Protein AF-F2I406-F1 (afdb_monomer_lite)

Radius of gyration: 16.65 Å; chains: 1; bounding box: 39×25×50 Å

Structure (mmCIF, N/CA/C/O backbone):
data_AF-F2I406-F1
#
_entry.id   AF-F2I406-F1
#
loop_
_atom_sit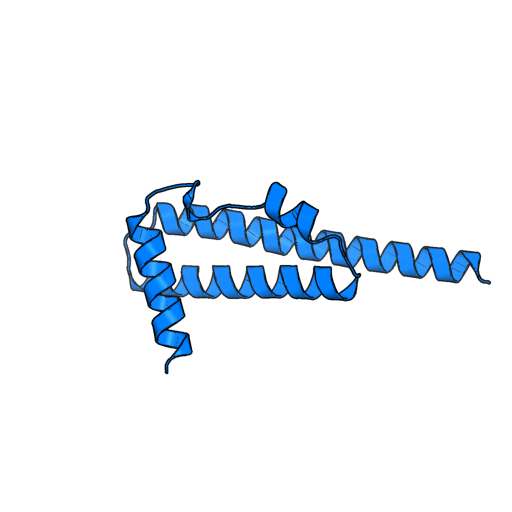e.group_PDB
_atom_site.id
_atom_site.type_symbol
_atom_site.label_atom_id
_atom_site.label_alt_id
_atom_site.label_comp_id
_atom_site.label_asym_id
_atom_site.label_entity_id
_atom_site.label_seq_id
_atom_site.pdbx_PDB_ins_code
_atom_site.Cartn_x
_atom_site.Cartn_y
_atom_site.Cartn_z
_atom_site.occupancy
_atom_site.B_iso_or_equiv
_atom_site.auth_seq_id
_atom_site.auth_comp_id
_atom_site.auth_asym_id
_atom_site.auth_atom_id
_atom_site.pdbx_PDB_model_num
ATOM 1 N N . MET A 1 1 ? -20.812 4.940 32.747 1.00 61.16 1 MET A N 1
ATOM 2 C CA . MET A 1 1 ? -19.538 4.244 32.454 1.00 61.16 1 MET A CA 1
ATOM 3 C C . MET A 1 1 ? -19.509 3.636 31.043 1.00 61.16 1 MET A C 1
ATOM 5 O O . MET A 1 1 ? -18.633 4.003 30.275 1.00 61.16 1 MET A O 1
ATOM 9 N N . LEU A 1 2 ? -20.502 2.827 30.639 1.00 60.19 2 LEU A N 1
ATOM 10 C CA . LEU A 1 2 ? -20.569 2.196 29.300 1.00 60.19 2 LEU A CA 1
ATOM 11 C C . LEU A 1 2 ? -20.488 3.172 28.103 1.00 60.19 2 LEU A C 1
ATOM 13 O O . LEU A 1 2 ? -19.760 2.915 27.149 1.00 60.19 2 LEU A O 1
ATOM 17 N N . LYS A 1 3 ? -21.169 4.329 28.168 1.00 63.28 3 LYS A N 1
ATOM 18 C CA . LYS A 1 3 ? -21.110 5.362 27.108 1.00 63.28 3 LYS A CA 1
ATOM 19 C C . LYS A 1 3 ? -19.706 5.961 26.924 1.00 63.28 3 LYS A C 1
ATOM 21 O O . LYS A 1 3 ? -19.303 6.241 25.802 1.00 63.28 3 LYS A O 1
ATOM 26 N N . PHE A 1 4 ? -18.960 6.132 28.016 1.00 60.41 4 PHE A N 1
ATOM 27 C CA . PHE A 1 4 ? -17.602 6.685 27.992 1.00 60.41 4 PHE A CA 1
ATOM 28 C C . PHE A 1 4 ? -16.617 5.704 27.346 1.00 60.41 4 PHE A C 1
ATOM 30 O O . PHE A 1 4 ? -15.859 6.087 26.462 1.00 60.41 4 PHE A O 1
ATOM 37 N N . ILE A 1 5 ? -16.715 4.420 27.705 1.00 60.94 5 ILE A N 1
ATOM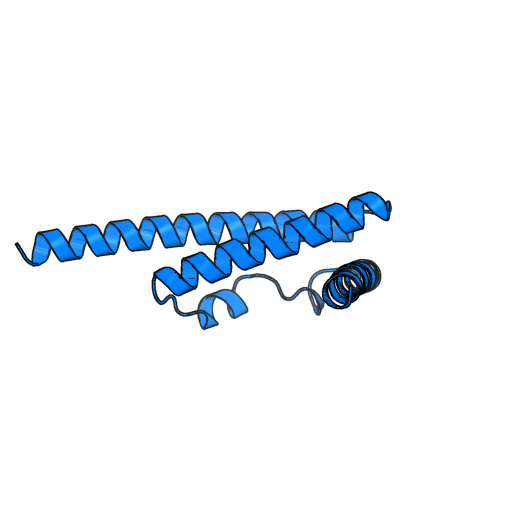 38 C CA . ILE A 1 5 ? -15.903 3.348 27.116 1.00 60.94 5 ILE A CA 1
ATOM 39 C C . ILE A 1 5 ? -16.199 3.219 25.613 1.00 60.94 5 ILE A C 1
ATOM 41 O O . ILE A 1 5 ? -15.273 3.237 24.810 1.00 60.94 5 ILE A O 1
ATOM 45 N N . SER A 1 6 ? -17.475 3.205 25.206 1.00 64.31 6 SER A N 1
ATOM 46 C CA . SER A 1 6 ? -17.856 3.148 23.784 1.00 64.31 6 SER A CA 1
ATOM 47 C C . SER A 1 6 ? -17.284 4.314 22.965 1.00 64.31 6 SER A C 1
ATOM 49 O O . SER A 1 6 ? -16.785 4.104 21.861 1.00 64.31 6 SER A O 1
ATOM 51 N N . ASN A 1 7 ? -17.292 5.533 23.511 1.00 70.56 7 ASN A N 1
ATOM 52 C CA . ASN A 1 7 ? -16.732 6.702 22.832 1.00 70.56 7 ASN A CA 1
ATOM 53 C C . ASN A 1 7 ? -15.201 6.638 22.706 1.00 70.56 7 ASN A C 1
ATOM 55 O O . ASN A 1 7 ? -14.666 7.031 21.670 1.00 70.56 7 ASN A O 1
ATOM 59 N N . ILE A 1 8 ? -14.500 6.103 23.712 1.00 70.88 8 ILE A N 1
ATOM 60 C CA . ILE A 1 8 ? -13.046 5.896 23.644 1.00 70.88 8 ILE A CA 1
ATOM 61 C C . ILE A 1 8 ? -12.704 4.881 22.553 1.00 70.88 8 ILE A C 1
ATOM 63 O O . ILE A 1 8 ? -11.878 5.189 21.695 1.00 70.88 8 ILE A O 1
ATOM 67 N N . PHE A 1 9 ? -13.377 3.726 22.525 1.00 71.75 9 PHE A N 1
ATOM 68 C CA . PHE A 1 9 ? -13.167 2.705 21.492 1.00 71.75 9 PHE A CA 1
ATOM 69 C C . PHE A 1 9 ? -13.441 3.249 20.085 1.00 71.75 9 PHE A C 1
ATOM 71 O O . PHE A 1 9 ? -12.607 3.093 19.199 1.00 71.75 9 PHE A O 1
ATOM 78 N N . LYS A 1 10 ? -14.542 3.987 19.891 1.00 76.44 10 LYS A N 1
ATOM 79 C CA . LYS A 1 10 ? -14.839 4.648 18.608 1.00 76.44 10 LYS A CA 1
ATOM 80 C C . LYS A 1 10 ? -13.747 5.636 18.192 1.00 76.44 10 LYS A C 1
ATOM 82 O O . LYS A 1 10 ? -13.350 5.652 17.032 1.00 76.44 10 LYS A O 1
ATOM 87 N N . SER A 1 11 ? -13.239 6.445 19.125 1.00 80.88 11 SER A N 1
ATOM 88 C CA . SER A 1 11 ? -12.169 7.405 18.823 1.00 80.88 11 SER A CA 1
ATOM 89 C C . SER A 1 11 ? -10.828 6.730 18.515 1.00 80.88 11 SER A C 1
ATOM 91 O O . SER A 1 11 ? -10.100 7.207 17.649 1.00 80.88 11 SER A O 1
ATOM 93 N N . LYS A 1 12 ? -10.514 5.609 19.183 1.00 85.19 12 LYS A N 1
ATOM 94 C CA . LYS A 1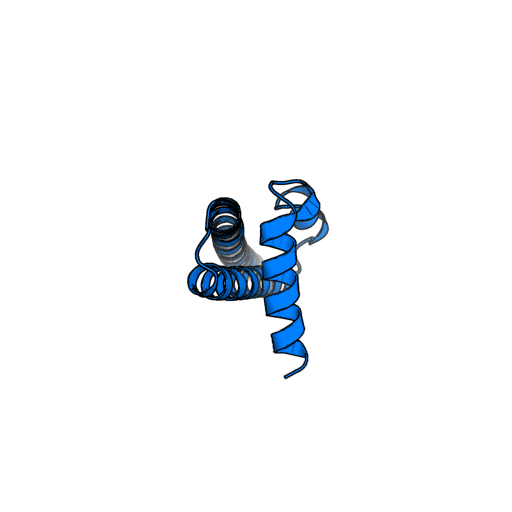 12 ? -9.327 4.796 18.899 1.00 85.19 12 LYS A CA 1
ATOM 95 C C . LYS A 1 12 ? -9.425 4.188 17.499 1.00 85.19 12 LYS A C 1
ATOM 97 O O . LYS A 1 12 ? -8.499 4.361 16.715 1.00 85.19 12 LYS A O 1
ATOM 102 N N . ASN A 1 13 ? -10.554 3.557 17.174 1.00 89.62 13 ASN A N 1
ATOM 103 C CA . ASN A 1 13 ? -10.751 2.929 15.868 1.00 89.62 13 ASN A CA 1
ATOM 104 C C . ASN A 1 13 ? -10.663 3.956 14.736 1.00 89.62 13 ASN A C 1
ATOM 106 O O . ASN A 1 13 ? -9.991 3.698 13.747 1.00 89.62 13 ASN A O 1
ATOM 110 N N . LYS A 1 14 ? -11.237 5.152 14.922 1.00 90.75 14 LYS A N 1
ATOM 111 C CA . LYS A 1 14 ? -11.133 6.242 13.943 1.00 90.75 14 LYS A CA 1
ATOM 112 C C . LYS A 1 14 ? -9.685 6.682 13.692 1.00 90.75 14 LYS A C 1
ATOM 114 O O . LYS A 1 14 ? -9.308 6.905 12.551 1.00 90.75 14 LYS A O 1
ATOM 119 N N . LYS A 1 15 ? -8.860 6.792 14.740 1.00 94.12 15 LYS A N 1
ATOM 120 C CA . LYS A 1 15 ? -7.433 7.132 14.578 1.00 94.12 15 LYS A CA 1
ATOM 121 C C . LYS A 1 15 ? -6.673 6.051 13.810 1.00 94.12 15 LYS A C 1
ATOM 123 O O . LYS A 1 15 ? -5.857 6.380 12.958 1.00 94.12 15 LYS A O 1
ATOM 128 N N . ILE A 1 16 ? -6.952 4.781 14.107 1.00 93.25 16 ILE A N 1
ATOM 129 C CA . ILE A 1 16 ? -6.343 3.647 13.400 1.00 93.25 16 ILE A CA 1
ATOM 130 C C . ILE A 1 16 ? -6.780 3.627 11.930 1.00 93.25 16 ILE A C 1
ATOM 132 O O . ILE A 1 16 ? -5.949 3.431 11.050 1.00 93.25 16 ILE A O 1
ATOM 136 N N . GLU A 1 17 ? -8.059 3.886 11.656 1.00 91.50 17 GLU A N 1
ATOM 137 C CA . GLU A 1 17 ? -8.599 4.008 10.300 1.00 91.50 17 GLU A CA 1
ATOM 138 C C . GLU A 1 17 ? -7.898 5.130 9.515 1.00 91.50 17 GLU A C 1
ATOM 140 O O . GLU A 1 17 ? -7.411 4.904 8.409 1.00 91.50 17 GLU A O 1
ATOM 145 N N . GLU A 1 18 ? -7.781 6.328 10.099 1.00 93.12 18 GLU A N 1
ATOM 146 C CA . GLU A 1 18 ? -7.068 7.460 9.493 1.00 93.12 18 GLU A CA 1
ATOM 147 C C . GLU A 1 18 ? -5.600 7.115 9.195 1.00 93.12 18 GLU A C 1
ATOM 149 O O . GLU A 1 18 ? -5.105 7.391 8.099 1.00 93.12 18 GLU A O 1
ATOM 154 N N . GLU A 1 19 ? -4.906 6.467 10.133 1.00 95.50 19 GLU A N 1
ATOM 155 C CA . GLU A 1 19 ? -3.525 6.024 9.941 1.00 95.50 19 GLU A CA 1
ATOM 156 C C . GLU A 1 19 ? -3.403 4.986 8.812 1.00 95.50 19 GLU A C 1
ATOM 158 O O . GLU A 1 19 ? -2.526 5.099 7.949 1.00 95.50 19 GLU A O 1
ATOM 163 N N . ALA A 1 20 ? -4.317 4.017 8.757 1.00 92.94 20 ALA A N 1
ATOM 164 C CA . ALA A 1 20 ? -4.362 3.014 7.701 1.00 92.94 20 ALA A CA 1
ATOM 165 C C . ALA A 1 20 ? -4.566 3.656 6.316 1.00 92.94 20 ALA A C 1
ATOM 167 O O . ALA A 1 20 ? -3.865 3.317 5.355 1.00 92.94 20 ALA A O 1
ATOM 168 N N . PHE A 1 21 ? -5.444 4.659 6.211 1.00 90.31 21 PHE A N 1
ATOM 169 C CA . PHE A 1 21 ? -5.631 5.421 4.974 1.00 90.31 21 PHE A CA 1
ATOM 170 C C . PHE A 1 21 ? -4.394 6.227 4.568 1.00 90.31 21 PHE A C 1
ATOM 172 O O . PHE A 1 21 ? -4.087 6.301 3.376 1.00 90.31 21 PHE A O 1
ATOM 179 N N . LEU A 1 22 ? -3.637 6.787 5.516 1.00 93.12 22 LEU A N 1
ATOM 180 C CA . LEU A 1 22 ? -2.366 7.451 5.203 1.00 93.12 22 LEU A CA 1
ATOM 181 C C . LEU A 1 22 ? -1.357 6.476 4.579 1.00 93.12 22 LEU A C 1
ATOM 183 O O . LEU A 1 22 ? -0.642 6.840 3.641 1.00 93.12 22 LEU A O 1
ATOM 187 N N . TYR A 1 23 ? -1.309 5.227 5.048 1.00 93.12 23 TYR A N 1
ATOM 188 C CA . TYR A 1 23 ? -0.488 4.193 4.418 1.00 93.12 23 TYR A CA 1
ATOM 189 C C . TYR A 1 23 ? -0.971 3.849 2.999 1.00 93.12 23 TYR A C 1
ATOM 191 O O . TYR A 1 23 ? -0.142 3.767 2.090 1.00 93.12 23 TYR A O 1
ATOM 199 N N . LEU A 1 24 ? -2.283 3.755 2.756 1.00 87.56 24 LEU A N 1
ATOM 200 C CA . LEU A 1 24 ? -2.825 3.559 1.401 1.00 87.56 24 LEU A CA 1
ATOM 201 C C . LEU A 1 24 ? -2.526 4.736 0.455 1.00 87.56 24 LEU A C 1
ATOM 203 O O . LEU A 1 24 ? -2.203 4.531 -0.719 1.00 87.56 24 LEU A O 1
ATOM 207 N N . GLN A 1 25 ? -2.552 5.975 0.950 1.00 88.50 25 GLN A N 1
ATOM 208 C CA . GLN A 1 25 ? -2.132 7.146 0.171 1.00 88.50 25 GLN A CA 1
ATOM 209 C C . GLN A 1 25 ? -0.652 7.062 -0.224 1.00 88.50 25 GLN A C 1
ATOM 211 O O . GLN A 1 25 ? -0.297 7.353 -1.372 1.00 88.50 25 GLN A O 1
ATOM 216 N N . LYS A 1 26 ? 0.216 6.604 0.690 1.00 90.69 26 LYS A N 1
ATOM 217 C CA . LYS A 1 26 ? 1.632 6.345 0.382 1.00 90.69 26 LYS A CA 1
ATOM 218 C C . LYS A 1 26 ? 1.780 5.260 -0.683 1.00 90.69 26 LYS A C 1
ATOM 220 O O . LYS A 1 26 ? 2.548 5.465 -1.619 1.00 90.69 26 LYS A O 1
ATOM 225 N N . VAL A 1 27 ? 1.024 4.161 -0.598 1.00 86.75 27 VAL A N 1
ATOM 226 C CA . VAL A 1 27 ? 1.001 3.099 -1.626 1.00 86.75 27 VAL A CA 1
ATOM 227 C C . VAL A 1 27 ? 0.655 3.676 -3.000 1.00 86.75 27 VAL A C 1
ATOM 229 O O . VAL A 1 27 ? 1.388 3.449 -3.963 1.00 86.75 27 VAL A O 1
ATOM 232 N N . SER A 1 28 ? -0.398 4.494 -3.086 1.00 82.94 28 SER A N 1
ATOM 233 C CA . SER A 1 28 ? -0.800 5.161 -4.332 1.00 82.94 28 SER A CA 1
ATOM 234 C C . SER A 1 28 ? 0.311 6.062 -4.893 1.00 82.94 28 SER A C 1
ATOM 236 O O . SER A 1 28 ? 0.626 6.008 -6.084 1.00 82.94 28 SER A O 1
ATOM 238 N N . SER A 1 29 ? 0.963 6.853 -4.035 1.00 87.50 29 SER A N 1
ATOM 239 C CA . SER A 1 29 ? 2.090 7.711 -4.428 1.00 87.50 29 SER A CA 1
ATOM 240 C C . SER A 1 29 ? 3.287 6.906 -4.946 1.00 87.50 29 SER A C 1
ATOM 242 O O . SER A 1 29 ? 3.814 7.200 -6.020 1.00 87.50 29 SER A O 1
ATOM 244 N N . ILE A 1 30 ? 3.685 5.849 -4.231 1.00 86.56 30 ILE A N 1
ATOM 245 C CA . ILE A 1 30 ? 4.791 4.967 -4.629 1.00 86.56 30 ILE A CA 1
ATOM 246 C C . ILE A 1 30 ? 4.475 4.289 -5.961 1.00 86.56 30 ILE A C 1
ATOM 248 O O . ILE A 1 30 ? 5.335 4.221 -6.837 1.00 86.56 30 ILE A O 1
ATOM 252 N N . SER A 1 31 ? 3.233 3.850 -6.166 1.00 80.94 31 SER A N 1
ATOM 253 C CA . SER A 1 31 ? 2.850 3.228 -7.427 1.00 80.94 31 SER A CA 1
ATOM 254 C C . SER A 1 31 ? 2.982 4.175 -8.622 1.00 80.94 31 SER A C 1
ATOM 256 O O . SER A 1 31 ? 3.387 3.743 -9.702 1.00 80.94 31 SER A O 1
ATOM 258 N N . LYS A 1 32 ? 2.662 5.462 -8.454 1.00 83.75 32 LYS A N 1
ATOM 259 C CA . LYS A 1 32 ? 2.877 6.466 -9.507 1.00 83.75 32 LYS A CA 1
ATOM 260 C C . LYS A 1 32 ? 4.367 6.651 -9.805 1.00 83.75 32 LYS A C 1
ATOM 262 O O . LYS A 1 32 ? 4.738 6.803 -10.965 1.00 83.75 32 LYS A O 1
ATOM 267 N N . GLN A 1 33 ? 5.223 6.587 -8.782 1.00 87.31 33 GLN A N 1
ATOM 268 C CA . GLN A 1 33 ? 6.678 6.649 -8.958 1.00 87.31 33 GLN A CA 1
ATOM 269 C C . GLN A 1 33 ? 7.209 5.425 -9.717 1.00 87.31 33 GLN A C 1
ATOM 271 O O . GLN A 1 33 ? 7.985 5.585 -10.653 1.00 87.31 33 GLN A O 1
ATOM 276 N N . ILE A 1 34 ? 6.735 4.217 -9.392 1.00 83.94 34 ILE A N 1
ATOM 277 C CA . ILE A 1 34 ? 7.088 2.971 -10.100 1.00 83.94 34 ILE A CA 1
ATOM 278 C C . ILE A 1 34 ? 6.753 3.056 -11.593 1.00 83.94 34 ILE A C 1
ATOM 280 O O . ILE A 1 34 ? 7.548 2.630 -12.432 1.00 83.94 34 ILE A O 1
ATOM 284 N N . ALA A 1 35 ? 5.597 3.629 -11.940 1.00 79.94 35 ALA A N 1
ATOM 285 C CA . ALA A 1 35 ? 5.171 3.763 -13.332 1.00 79.94 35 ALA A CA 1
ATOM 286 C C . ALA A 1 35 ? 6.132 4.629 -14.172 1.00 79.94 35 ALA A C 1
ATOM 288 O O . ALA A 1 35 ? 6.286 4.386 -15.369 1.00 79.94 35 ALA A O 1
ATOM 289 N N . ALA A 1 36 ? 6.795 5.611 -13.553 1.00 82.62 36 ALA A N 1
ATOM 290 C CA . ALA A 1 36 ? 7.718 6.530 -14.220 1.00 82.62 36 ALA A CA 1
ATOM 291 C C . ALA A 1 36 ? 9.208 6.152 -14.069 1.00 82.62 36 ALA A C 1
ATOM 293 O O . ALA A 1 36 ? 10.049 6.677 -14.801 1.00 82.62 36 ALA A O 1
ATOM 294 N N . GLU A 1 37 ? 9.554 5.265 -13.132 1.00 84.69 37 GLU A N 1
ATOM 295 C CA . GLU A 1 37 ? 10.942 4.934 -12.800 1.00 84.69 37 GLU A CA 1
ATOM 296 C C . GLU A 1 37 ? 11.580 3.987 -13.833 1.00 84.69 37 GLU A C 1
ATOM 298 O O . GLU A 1 37 ? 10.987 3.006 -14.279 1.00 84.69 37 GLU A O 1
ATOM 303 N N . LYS A 1 38 ? 12.828 4.273 -14.214 1.00 84.88 38 LYS A N 1
ATOM 304 C CA . LYS A 1 38 ? 13.599 3.492 -15.199 1.00 84.88 38 LYS A CA 1
ATOM 305 C C . LYS A 1 38 ? 14.788 2.768 -14.569 1.00 84.88 38 LYS A C 1
ATOM 307 O O . LYS A 1 38 ? 15.294 1.806 -15.141 1.00 84.88 38 LYS A O 1
ATOM 312 N N . ASN A 1 39 ? 15.247 3.220 -13.404 1.00 89.50 39 ASN A N 1
ATOM 313 C CA . ASN A 1 39 ? 16.357 2.624 -12.680 1.00 89.50 39 ASN A CA 1
ATOM 314 C C . ASN A 1 39 ? 15.891 1.385 -11.898 1.00 89.50 39 ASN A C 1
ATOM 316 O O . ASN A 1 39 ? 15.047 1.477 -11.009 1.00 89.50 39 ASN A O 1
ATOM 320 N N . VAL A 1 40 ? 16.484 0.229 -12.201 1.00 83.19 40 VAL A N 1
ATOM 321 C CA . VAL A 1 40 ? 16.103 -1.067 -11.613 1.00 83.19 40 VAL A CA 1
ATOM 322 C C . VAL A 1 40 ? 16.318 -1.109 -10.097 1.00 83.19 40 VAL A C 1
ATOM 324 O O . VAL A 1 40 ? 15.448 -1.582 -9.374 1.00 83.19 40 VAL A O 1
ATOM 327 N N . THR A 1 41 ? 17.423 -0.562 -9.589 1.00 87.00 41 THR A N 1
ATOM 328 C CA . THR A 1 41 ? 17.688 -0.511 -8.142 1.00 87.00 41 THR A CA 1
ATOM 329 C C . THR A 1 41 ? 16.644 0.336 -7.413 1.00 87.00 41 THR A C 1
ATOM 331 O O . THR A 1 41 ? 16.149 -0.053 -6.355 1.00 87.00 41 THR A O 1
ATOM 334 N N . LYS A 1 42 ? 16.255 1.479 -7.994 1.00 89.69 42 LYS A N 1
ATOM 335 C CA . LYS A 1 42 ? 15.173 2.310 -7.448 1.00 89.69 42 LYS A CA 1
ATOM 336 C C . LYS A 1 42 ? 13.819 1.609 -7.531 1.00 89.69 42 LYS A C 1
ATOM 338 O O . LYS A 1 42 ? 13.070 1.671 -6.561 1.00 89.69 42 LYS A O 1
ATOM 343 N N . LEU A 1 43 ? 13.531 0.894 -8.623 1.00 85.94 43 LEU A N 1
ATOM 344 C CA . LEU A 1 43 ? 12.320 0.075 -8.750 1.00 85.94 43 LEU A CA 1
ATOM 345 C C . LEU A 1 43 ? 12.222 -0.970 -7.635 1.00 85.94 43 LEU A C 1
ATOM 347 O O . LEU A 1 43 ? 11.153 -1.105 -7.048 1.00 85.94 43 LEU A O 1
ATOM 351 N N . SER A 1 44 ? 13.320 -1.648 -7.285 1.00 83.56 44 SER A N 1
ATOM 352 C CA . SER A 1 44 ? 13.335 -2.596 -6.163 1.00 83.56 44 SER A CA 1
ATOM 353 C C . SER A 1 44 ? 12.999 -1.917 -4.833 1.00 83.56 44 SER A C 1
ATOM 355 O O . SER A 1 44 ? 12.129 -2.383 -4.102 1.00 83.56 44 SER A O 1
ATOM 357 N N . ASN A 1 45 ? 13.618 -0.773 -4.532 1.00 90.19 45 ASN A N 1
ATOM 358 C CA . ASN A 1 45 ? 13.335 -0.036 -3.294 1.00 90.19 45 ASN A CA 1
ATOM 359 C C . ASN A 1 45 ? 11.880 0.454 -3.223 1.00 90.19 45 ASN A C 1
ATOM 361 O O . ASN A 1 45 ? 11.245 0.388 -2.164 1.00 90.19 45 ASN A O 1
ATOM 365 N N . LEU A 1 46 ? 11.339 0.925 -4.349 1.00 89.00 46 LEU A N 1
ATOM 366 C CA . LEU A 1 46 ? 9.940 1.331 -4.456 1.00 89.00 46 LEU A CA 1
ATOM 367 C C . LEU A 1 46 ? 8.999 0.130 -4.296 1.00 89.00 46 LEU A C 1
ATOM 369 O O . LEU A 1 46 ? 8.008 0.249 -3.584 1.00 89.00 46 LEU A O 1
ATOM 373 N N . ALA A 1 47 ? 9.325 -1.030 -4.872 1.00 83.88 47 ALA A N 1
ATOM 374 C CA . ALA A 1 47 ? 8.560 -2.269 -4.716 1.00 83.88 47 ALA A CA 1
ATOM 375 C C . ALA A 1 47 ? 8.443 -2.689 -3.245 1.00 83.88 47 ALA A C 1
ATOM 377 O O . ALA A 1 47 ? 7.341 -2.919 -2.745 1.00 83.88 47 ALA A O 1
ATOM 378 N N . PHE A 1 48 ? 9.569 -2.732 -2.526 1.00 87.44 48 PHE A N 1
ATOM 379 C CA . PHE A 1 48 ? 9.575 -3.073 -1.102 1.00 87.44 48 PHE A CA 1
ATOM 380 C C . PHE A 1 48 ? 8.812 -2.049 -0.263 1.00 87.44 48 PHE A C 1
ATOM 382 O O . PHE A 1 48 ? 8.048 -2.420 0.628 1.00 87.44 48 PHE A O 1
ATOM 389 N N . SER A 1 49 ? 8.969 -0.760 -0.571 1.00 90.31 49 SER A N 1
ATOM 390 C CA . SER A 1 49 ? 8.226 0.302 0.111 1.00 90.31 49 SER A CA 1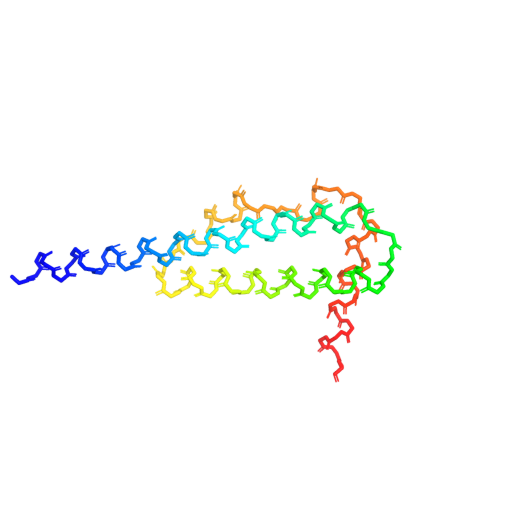
ATOM 391 C C . SER A 1 49 ? 6.723 0.178 -0.136 1.00 90.31 49 SER A C 1
ATOM 393 O O . SER A 1 49 ? 5.941 0.328 0.801 1.00 90.31 49 SER A O 1
ATOM 395 N N . LEU A 1 50 ? 6.311 -0.130 -1.368 1.00 86.75 50 LEU A N 1
ATOM 396 C CA . LEU A 1 50 ? 4.914 -0.356 -1.726 1.00 86.75 50 LEU A CA 1
ATOM 397 C C . LEU A 1 50 ? 4.328 -1.518 -0.914 1.00 86.75 50 LEU A C 1
ATOM 399 O O . LEU A 1 50 ? 3.331 -1.316 -0.224 1.00 86.75 50 LEU A O 1
ATOM 403 N N . LYS A 1 51 ? 4.990 -2.687 -0.922 1.00 84.38 51 LYS A N 1
ATOM 404 C CA . LYS A 1 51 ? 4.564 -3.874 -0.159 1.00 84.38 51 LYS A CA 1
ATOM 405 C C . LYS A 1 51 ? 4.455 -3.572 1.338 1.00 84.38 51 LYS A C 1
ATOM 407 O O . LYS A 1 51 ? 3.402 -3.794 1.924 1.00 84.38 51 LYS A O 1
ATOM 412 N N . LYS A 1 52 ? 5.490 -2.972 1.935 1.00 90.44 52 LYS A N 1
ATOM 413 C CA . LYS A 1 52 ? 5.509 -2.632 3.366 1.00 90.44 52 LYS A CA 1
ATOM 414 C C . LYS A 1 52 ? 4.360 -1.703 3.764 1.00 90.44 52 LYS A C 1
ATOM 416 O O . LYS A 1 52 ? 3.699 -1.946 4.766 1.00 90.44 52 LYS A O 1
ATOM 421 N N . ASN A 1 53 ? 4.134 -0.617 3.018 1.00 89.06 53 ASN A N 1
ATOM 422 C CA . ASN A 1 53 ? 3.060 0.325 3.356 1.00 89.06 53 ASN A CA 1
ATOM 423 C C . ASN A 1 53 ? 1.679 -0.319 3.165 1.00 89.06 53 ASN A C 1
ATOM 425 O O . ASN A 1 53 ? 0.788 -0.072 3.972 1.00 89.06 53 ASN A O 1
ATOM 429 N N . TYR A 1 54 ? 1.512 -1.170 2.150 1.00 86.69 54 TYR A N 1
ATOM 430 C CA . TYR A 1 54 ? 0.277 -1.924 1.960 1.00 86.69 54 TYR A CA 1
ATOM 431 C C . TYR A 1 54 ? 0.014 -2.870 3.139 1.00 86.69 54 TYR A C 1
ATOM 433 O O . TYR A 1 54 ? -1.045 -2.796 3.749 1.00 86.69 54 TYR A O 1
ATOM 441 N N . GLU A 1 55 ? 0.992 -3.684 3.539 1.00 88.25 55 GLU A N 1
ATOM 442 C CA . GLU A 1 55 ? 0.859 -4.595 4.685 1.00 88.25 55 GLU A CA 1
ATOM 443 C C . GLU A 1 55 ? 0.532 -3.856 5.990 1.00 88.25 55 GLU A C 1
ATOM 445 O O . GLU A 1 55 ? -0.335 -4.300 6.742 1.00 88.25 55 GLU A O 1
ATOM 450 N N . LEU A 1 56 ? 1.165 -2.703 6.240 1.00 93.69 56 LEU A N 1
ATOM 451 C CA . LEU A 1 56 ? 0.855 -1.862 7.401 1.00 93.69 56 LEU A CA 1
ATOM 452 C C . LEU A 1 56 ? -0.596 -1.373 7.381 1.00 93.69 56 LEU A C 1
ATOM 454 O O . LEU A 1 56 ? -1.284 -1.493 8.393 1.00 93.69 56 LEU A O 1
ATOM 458 N N . ALA A 1 57 ? -1.081 -0.881 6.236 1.00 90.81 57 ALA A N 1
ATOM 459 C CA . ALA A 1 57 ? -2.474 -0.465 6.095 1.00 90.81 57 ALA A CA 1
ATOM 460 C C . ALA A 1 57 ? -3.435 -1.625 6.392 1.00 90.81 57 ALA A C 1
ATOM 462 O O . ALA A 1 57 ? -4.334 -1.494 7.219 1.00 90.81 57 ALA A O 1
ATOM 463 N N . ILE A 1 58 ? -3.215 -2.780 5.756 1.00 88.50 58 ILE A N 1
ATOM 464 C CA . ILE A 1 58 ? -4.072 -3.962 5.904 1.00 88.50 58 ILE A CA 1
ATOM 465 C C . ILE A 1 58 ? -4.089 -4.464 7.352 1.00 88.50 58 ILE A C 1
ATOM 467 O O . ILE A 1 58 ? -5.147 -4.836 7.855 1.00 88.50 58 ILE A O 1
ATOM 471 N N . ASN A 1 59 ? -2.949 -4.460 8.044 1.00 93.56 59 ASN A N 1
ATOM 472 C CA . ASN A 1 59 ? -2.881 -4.889 9.441 1.00 93.56 59 ASN A CA 1
ATOM 473 C C . ASN A 1 59 ? -3.648 -3.946 10.378 1.00 93.56 59 ASN A C 1
ATOM 475 O O . ASN A 1 59 ? -4.349 -4.425 11.266 1.00 93.56 59 ASN A O 1
ATOM 479 N N . LEU A 1 60 ? -3.575 -2.632 10.152 1.00 94.44 60 LEU A N 1
ATOM 480 C CA . LEU A 1 60 ? -4.338 -1.648 10.926 1.00 94.44 60 LEU A CA 1
ATOM 481 C C . LEU A 1 60 ? -5.846 -1.782 10.692 1.00 94.44 60 LEU A C 1
ATOM 483 O O . LEU A 1 60 ? -6.619 -1.777 11.646 1.00 94.44 60 LEU A O 1
ATOM 487 N N . PHE A 1 61 ? -6.271 -1.981 9.442 1.00 92.25 61 PHE A N 1
ATOM 488 C CA . PHE A 1 61 ? -7.678 -2.241 9.131 1.00 92.25 61 PHE A CA 1
ATOM 489 C C . PHE A 1 61 ? -8.192 -3.531 9.785 1.00 92.25 61 PHE A C 1
ATOM 491 O O . PHE A 1 61 ? -9.303 -3.546 10.311 1.00 92.25 61 PHE A O 1
ATOM 498 N N . LYS A 1 62 ? -7.369 -4.587 9.835 1.00 91.00 62 LYS A N 1
ATOM 499 C CA . LYS A 1 62 ? -7.694 -5.822 10.564 1.00 91.00 62 LYS A CA 1
ATOM 500 C C . LYS A 1 62 ? -7.796 -5.612 12.077 1.00 91.00 62 LYS A C 1
ATOM 502 O O . LYS A 1 62 ? -8.656 -6.230 12.693 1.00 91.00 62 LYS A O 1
ATOM 507 N N . GLU A 1 63 ? -6.964 -4.754 12.681 1.00 93.06 63 GLU A N 1
ATOM 508 C CA . GLU A 1 63 ? -7.029 -4.463 14.129 1.00 93.06 63 GLU A CA 1
ATOM 509 C C . GLU A 1 63 ? -8.403 -3.913 14.540 1.00 93.06 63 GLU A C 1
ATOM 511 O O . GLU A 1 63 ? -8.883 -4.197 15.638 1.00 93.06 63 GLU A O 1
ATOM 516 N N . ILE A 1 64 ? -9.045 -3.146 13.658 1.00 92.06 64 ILE A N 1
ATOM 517 C CA . ILE A 1 64 ? -10.340 -2.509 13.927 1.00 92.06 64 ILE A CA 1
ATOM 518 C C . ILE A 1 64 ? -11.533 -3.235 13.296 1.00 92.06 64 ILE A C 1
ATOM 520 O O . ILE A 1 64 ? -12.628 -2.675 13.314 1.00 92.06 64 ILE A O 1
ATOM 524 N N . ASP A 1 65 ? -11.328 -4.442 12.756 1.00 89.56 65 ASP A N 1
ATOM 525 C CA . ASP A 1 65 ? -12.350 -5.224 12.041 1.00 89.56 65 ASP A CA 1
ATOM 526 C C . ASP A 1 65 ? -13.036 -4.413 10.920 1.00 89.56 65 ASP A C 1
ATOM 528 O O . ASP A 1 65 ? -14.259 -4.372 10.784 1.00 89.56 65 ASP A O 1
ATOM 532 N N . TYR A 1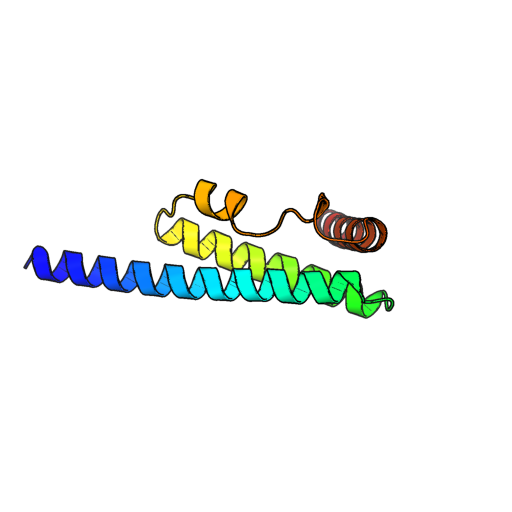 66 ? -12.231 -3.674 10.148 1.00 87.69 66 TYR A N 1
ATOM 533 C CA . TYR A 1 66 ? -12.729 -2.842 9.057 1.00 87.69 66 TYR A CA 1
ATOM 534 C C . TYR A 1 66 ? -13.248 -3.692 7.891 1.00 87.69 66 TYR A C 1
ATOM 536 O O . TYR A 1 66 ? -12.666 -4.718 7.535 1.00 87.69 66 TYR A O 1
ATOM 544 N N . ASP A 1 67 ? -14.296 -3.211 7.222 1.00 85.94 67 ASP A N 1
ATOM 545 C CA . ASP A 1 67 ? -14.836 -3.837 6.016 1.00 85.94 67 ASP A CA 1
ATOM 546 C C . ASP A 1 67 ? -13.869 -3.675 4.830 1.00 85.94 67 ASP A C 1
ATOM 548 O O . ASP A 1 67 ? -13.882 -2.689 4.088 1.00 85.94 67 ASP A O 1
ATOM 552 N N . MET A 1 68 ? -13.023 -4.687 4.638 1.00 82.56 68 MET A N 1
ATOM 553 C CA . MET A 1 68 ? -11.998 -4.723 3.591 1.00 82.56 68 MET A CA 1
ATOM 554 C C . MET A 1 68 ? -12.574 -4.609 2.171 1.00 82.56 68 MET A C 1
ATOM 556 O O . MET A 1 68 ? -11.873 -4.143 1.270 1.00 82.56 68 MET A O 1
ATOM 560 N N . SER A 1 69 ? -13.854 -4.948 1.962 1.00 80.06 69 SER A N 1
ATOM 561 C CA . SER A 1 69 ? -14.508 -4.798 0.655 1.00 80.06 69 SER A CA 1
ATOM 562 C C . SER A 1 69 ? -14.616 -3.330 0.213 1.00 80.06 69 SER A C 1
ATOM 564 O O . SER A 1 69 ? -14.745 -3.036 -0.980 1.00 80.06 69 SER A O 1
ATOM 566 N N . GLN A 1 70 ? -14.523 -2.387 1.159 1.00 74.56 70 GLN A N 1
ATOM 567 C CA . GLN A 1 70 ? -14.504 -0.949 0.881 1.00 74.56 70 GLN A CA 1
ATOM 568 C C . GLN A 1 70 ? -13.130 -0.474 0.396 1.00 74.56 70 GLN A C 1
ATOM 570 O O . GLN A 1 70 ? -13.052 0.478 -0.379 1.00 74.56 70 GLN A O 1
ATOM 575 N N . ILE A 1 71 ? -12.052 -1.165 0.779 1.00 72.12 71 ILE A N 1
ATOM 576 C CA . ILE A 1 71 ? -10.686 -0.846 0.346 1.00 72.12 71 ILE A CA 1
ATOM 577 C C . ILE A 1 71 ? -10.468 -1.297 -1.096 1.00 72.12 71 ILE A C 1
ATOM 579 O O . ILE A 1 71 ? -9.978 -0.513 -1.905 1.00 72.12 71 ILE A O 1
ATOM 583 N N . GLU A 1 72 ? -10.878 -2.522 -1.438 1.00 60.88 72 GLU A N 1
ATOM 584 C CA . GLU A 1 72 ? -10.729 -3.082 -2.792 1.00 60.88 72 GLU A CA 1
ATOM 585 C C . GLU A 1 72 ? -11.436 -2.236 -3.861 1.00 60.88 72 GLU A C 1
ATOM 587 O O . GLU A 1 72 ? -10.962 -2.121 -4.991 1.00 60.88 72 GLU A O 1
ATOM 592 N N . LYS A 1 73 ? -12.549 -1.587 -3.498 1.00 57.19 73 LYS A N 1
AT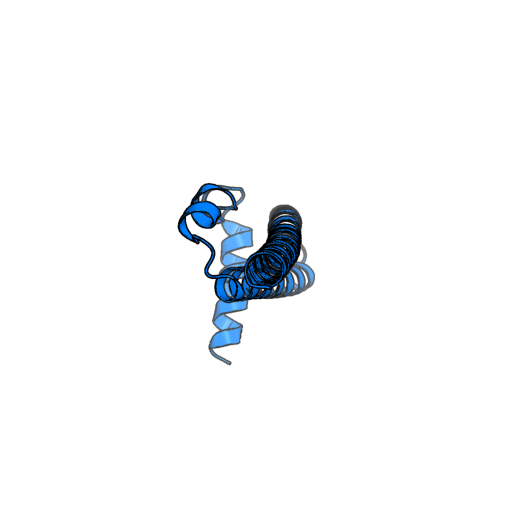OM 593 C CA . LYS A 1 73 ? -13.267 -0.658 -4.381 1.00 57.19 73 LYS A CA 1
ATOM 594 C C . LYS A 1 73 ? -12.586 0.706 -4.507 1.00 57.19 73 LYS A C 1
ATOM 596 O O . LYS A 1 73 ? -12.753 1.365 -5.531 1.00 57.19 73 LYS A O 1
ATOM 601 N N . ALA A 1 74 ? -11.866 1.148 -3.477 1.00 53.66 74 ALA A N 1
ATOM 602 C CA . ALA A 1 74 ? -11.371 2.519 -3.366 1.00 53.66 74 ALA A CA 1
ATOM 603 C C . ALA A 1 74 ? -9.891 2.682 -3.740 1.00 53.66 74 ALA A C 1
ATOM 605 O O . ALA A 1 74 ? -9.505 3.733 -4.254 1.00 53.66 74 ALA A O 1
ATOM 606 N N . TYR A 1 75 ? -9.050 1.678 -3.486 1.00 54.91 75 TYR A N 1
ATOM 607 C CA . TYR A 1 75 ? -7.599 1.825 -3.554 1.00 54.91 75 TYR A CA 1
ATOM 608 C C . TYR A 1 75 ? -6.944 0.752 -4.421 1.00 54.91 75 TYR A C 1
ATOM 610 O O . TYR A 1 75 ? -6.518 -0.296 -3.957 1.00 54.91 75 TYR A O 1
ATOM 618 N N . PHE A 1 76 ? -6.764 1.156 -5.678 1.00 51.31 76 PHE A N 1
ATOM 619 C CA . PHE A 1 76 ? -5.683 0.748 -6.568 1.00 51.31 76 PHE A CA 1
ATOM 620 C C . PHE A 1 76 ? -5.718 -0.709 -7.057 1.00 51.31 76 PHE A C 1
ATOM 622 O O . PHE A 1 76 ? -5.235 -1.620 -6.398 1.00 51.31 76 PHE A O 1
ATOM 629 N N . ASP A 1 77 ? -6.195 -0.892 -8.293 1.00 52.53 77 ASP A N 1
ATOM 630 C CA . ASP A 1 77 ? -5.931 -2.089 -9.093 1.00 52.53 77 ASP A CA 1
ATOM 631 C C . ASP A 1 77 ? -4.617 -1.863 -9.872 1.00 52.53 77 ASP A C 1
ATOM 633 O O . ASP A 1 77 ? -4.588 -1.080 -10.835 1.00 52.53 77 ASP A O 1
ATOM 637 N N . PRO A 1 78 ? -3.504 -2.501 -9.471 1.00 46.25 78 PRO A N 1
ATOM 638 C CA . PRO A 1 78 ? -2.208 -2.291 -10.102 1.00 46.25 78 PRO A CA 1
ATOM 639 C C . PRO A 1 78 ? -2.182 -2.694 -11.573 1.00 46.25 78 PRO A C 1
ATOM 641 O O . PRO A 1 78 ? -1.411 -2.136 -12.351 1.00 46.25 78 PRO A O 1
ATOM 644 N N . GLN A 1 79 ? -3.058 -3.620 -11.971 1.00 49.25 79 GLN A N 1
ATOM 645 C CA . GLN A 1 79 ? -3.176 -4.065 -13.355 1.00 49.25 79 GLN A CA 1
ATOM 646 C C . GLN A 1 79 ? -3.907 -3.038 -14.227 1.00 49.25 79 GLN A C 1
ATOM 648 O O . GLN A 1 79 ? -3.667 -2.986 -15.432 1.00 49.25 79 GLN A O 1
ATOM 653 N N . LYS A 1 80 ? -4.764 -2.191 -13.637 1.00 50.56 80 LYS A N 1
ATOM 654 C CA . LYS A 1 80 ? -5.563 -1.198 -14.376 1.00 50.56 80 LYS A CA 1
ATOM 655 C C . LYS A 1 80 ? -4.920 0.185 -14.494 1.00 50.56 80 LYS A C 1
ATOM 657 O O . LYS A 1 80 ? -5.349 0.958 -15.345 1.00 50.56 80 LYS A O 1
ATOM 662 N N . THR A 1 81 ? -3.918 0.524 -13.674 1.00 50.59 81 THR A N 1
ATOM 663 C CA . THR A 1 81 ? -3.590 1.943 -13.403 1.00 50.59 81 THR A CA 1
ATOM 664 C C . THR A 1 81 ? -2.223 2.453 -13.899 1.00 50.59 81 THR A C 1
ATOM 666 O O . THR A 1 81 ? -1.846 3.522 -13.443 1.00 50.59 81 THR A O 1
ATOM 669 N N . LEU A 1 82 ? -1.493 1.768 -14.807 1.00 40.94 82 LEU A N 1
ATOM 670 C CA . LEU A 1 82 ? -0.426 2.271 -15.736 1.00 40.94 82 LEU A CA 1
ATOM 671 C C . LEU A 1 82 ? 0.714 1.241 -15.981 1.00 40.94 82 LEU A C 1
ATOM 673 O O . LEU A 1 82 ? 0.951 0.365 -15.160 1.00 40.94 82 LEU A O 1
ATOM 677 N N . SER A 1 83 ? 1.379 1.377 -17.145 1.00 54.72 83 SER A N 1
ATOM 678 C CA . SER A 1 83 ? 2.338 0.480 -17.843 1.00 54.72 83 SER A CA 1
ATOM 679 C C . SER A 1 83 ? 2.672 -0.881 -17.192 1.00 54.72 83 SER A C 1
ATOM 681 O O . SER A 1 83 ? 3.452 -1.010 -16.247 1.00 54.72 83 SER A O 1
ATOM 683 N N . ALA A 1 84 ? 2.131 -1.941 -17.802 1.00 61.25 84 ALA A N 1
ATOM 684 C CA . ALA A 1 84 ? 2.268 -3.329 -17.356 1.00 61.25 84 ALA A CA 1
ATOM 685 C C . ALA A 1 84 ? 3.725 -3.803 -17.155 1.00 61.25 84 ALA A C 1
ATOM 687 O O . ALA A 1 84 ? 3.965 -4.713 -16.365 1.00 61.25 84 ALA A O 1
ATOM 688 N N . ASP A 1 85 ? 4.707 -3.207 -17.835 1.00 67.88 85 ASP A N 1
ATOM 689 C CA . ASP A 1 85 ? 6.084 -3.713 -17.838 1.00 67.88 85 ASP A CA 1
ATOM 690 C C . ASP A 1 85 ? 6.854 -3.419 -16.548 1.00 67.88 85 ASP A C 1
ATOM 692 O O . ASP A 1 85 ? 7.587 -4.283 -16.064 1.00 67.88 85 ASP A O 1
ATOM 696 N N . ASN A 1 86 ? 6.685 -2.237 -15.948 1.00 67.69 86 ASN A N 1
ATOM 697 C CA . ASN A 1 86 ? 7.339 -1.938 -14.672 1.00 67.69 86 ASN A CA 1
ATOM 698 C C . ASN A 1 86 ? 6.663 -2.671 -13.510 1.00 67.69 86 ASN A C 1
ATOM 700 O O . ASN A 1 86 ? 7.357 -3.132 -12.606 1.00 67.69 86 ASN A O 1
ATOM 704 N N . TYR A 1 87 ? 5.346 -2.878 -13.571 1.00 68.56 87 TYR A N 1
ATOM 705 C CA . TYR A 1 87 ? 4.644 -3.684 -12.574 1.00 68.56 87 TYR A CA 1
ATOM 706 C C . TYR A 1 87 ? 5.029 -5.162 -12.631 1.00 68.56 87 TYR A C 1
ATOM 708 O O . TYR A 1 87 ? 5.278 -5.751 -11.585 1.00 68.56 87 TYR A O 1
ATOM 716 N N . LYS A 1 88 ? 5.194 -5.745 -13.826 1.00 72.12 88 LYS A N 1
ATOM 717 C CA . LYS A 1 88 ? 5.735 -7.109 -13.977 1.00 72.12 88 LYS A CA 1
ATOM 718 C C . LYS A 1 88 ? 7.130 -7.245 -13.368 1.00 72.12 88 LYS A C 1
ATOM 720 O O . LYS A 1 88 ? 7.436 -8.258 -12.743 1.00 72.12 88 LYS A O 1
ATOM 725 N N . LYS A 1 89 ? 7.985 -6.225 -13.525 1.00 73.00 89 LYS A N 1
ATOM 726 C CA . LYS A 1 89 ? 9.312 -6.203 -12.889 1.00 73.00 89 LYS A CA 1
ATOM 727 C C . LYS A 1 89 ? 9.194 -6.148 -11.370 1.00 73.00 89 LYS A C 1
ATOM 729 O O . LYS A 1 89 ? 9.854 -6.929 -10.699 1.00 73.00 89 LYS A O 1
ATOM 734 N N . VAL A 1 90 ? 8.335 -5.279 -10.840 1.00 70.12 90 VAL A N 1
ATOM 735 C CA . VAL A 1 90 ? 8.055 -5.175 -9.399 1.00 70.12 90 VAL A CA 1
ATOM 736 C C . VAL A 1 90 ? 7.515 -6.489 -8.836 1.00 70.12 90 VAL A C 1
ATOM 738 O O . VAL A 1 90 ? 8.029 -6.978 -7.836 1.00 70.12 90 VAL A O 1
ATOM 741 N N . GLU A 1 91 ? 6.544 -7.109 -9.503 1.00 74.38 91 GLU A N 1
ATOM 742 C CA . GLU A 1 91 ? 5.984 -8.404 -9.115 1.00 74.38 91 GLU A CA 1
ATOM 743 C C . GLU A 1 91 ? 7.056 -9.504 -9.116 1.00 74.38 91 GLU A C 1
ATOM 745 O O . GLU A 1 91 ? 7.149 -10.280 -8.168 1.00 74.38 91 GLU A O 1
ATOM 750 N N . SER A 1 92 ? 7.908 -9.541 -10.146 1.00 77.56 92 SER A N 1
ATOM 751 C CA . SER A 1 92 ? 9.036 -10.475 -10.231 1.00 77.56 92 SER A CA 1
ATOM 752 C C . SER A 1 92 ? 10.056 -10.259 -9.106 1.00 77.56 92 SER A C 1
ATOM 754 O O . SER A 1 92 ? 10.477 -11.223 -8.469 1.00 77.56 92 SER A O 1
ATOM 756 N N . ILE A 1 93 ? 10.407 -9.003 -8.797 1.00 76.44 93 ILE A N 1
ATOM 757 C CA . ILE A 1 93 ? 11.307 -8.652 -7.685 1.00 76.44 93 ILE A CA 1
ATOM 758 C C . ILE A 1 93 ? 10.748 -9.172 -6.356 1.00 76.44 93 ILE A C 1
ATOM 760 O O . ILE A 1 93 ? 11.470 -9.826 -5.605 1.00 76.44 93 ILE A O 1
ATOM 764 N N . LEU A 1 94 ? 9.463 -8.928 -6.084 1.00 76.50 94 LEU A N 1
ATOM 765 C CA . LEU A 1 94 ? 8.818 -9.374 -4.848 1.00 76.50 94 LEU A CA 1
ATOM 766 C C . LEU A 1 94 ? 8.742 -10.908 -4.763 1.00 76.50 94 LEU A C 1
ATOM 768 O O . LEU A 1 94 ? 9.100 -11.474 -3.733 1.00 76.50 94 LEU A O 1
ATOM 772 N N . LYS A 1 95 ? 8.363 -11.590 -5.853 1.00 77.19 95 LYS A N 1
ATOM 773 C CA . LYS A 1 95 ? 8.298 -13.063 -5.917 1.00 77.19 95 LYS A CA 1
ATOM 774 C C . LYS A 1 95 ? 9.657 -13.734 -5.737 1.00 77.19 95 LYS A C 1
ATOM 776 O O . LYS A 1 95 ? 9.734 -14.792 -5.120 1.00 77.19 95 LYS A O 1
ATOM 781 N N . ASN A 1 96 ? 10.721 -13.153 -6.286 1.00 75.19 96 ASN A N 1
ATOM 782 C CA . ASN A 1 96 ? 12.071 -13.690 -6.123 1.00 75.19 96 ASN A CA 1
ATOM 783 C C . ASN A 1 96 ? 12.558 -13.561 -4.678 1.00 75.19 96 ASN A C 1
ATOM 785 O O . ASN A 1 96 ? 13.289 -14.427 -4.212 1.00 75.19 96 ASN A O 1
ATOM 789 N N . PHE A 1 97 ? 12.124 -12.520 -3.965 1.00 71.38 97 PHE A N 1
ATOM 790 C CA . PHE A 1 97 ? 12.452 -12.349 -2.554 1.00 71.38 97 PHE A CA 1
ATOM 791 C C . PHE A 1 97 ? 11.717 -13.350 -1.651 1.00 71.38 97 PHE A C 1
ATOM 793 O O . PHE A 1 97 ? 12.299 -13.848 -0.703 1.00 71.38 97 PHE A O 1
ATOM 800 N N . GLU A 1 98 ? 10.462 -13.693 -1.953 1.00 66.31 98 GLU A N 1
ATOM 801 C CA . GLU A 1 98 ? 9.690 -14.679 -1.171 1.00 66.31 98 GLU A CA 1
ATOM 802 C C . GLU A 1 98 ? 10.182 -16.126 -1.329 1.00 66.31 98 GLU A C 1
ATOM 804 O O . GLU A 1 98 ? 9.821 -16.992 -0.536 1.00 66.31 98 GLU A O 1
ATOM 809 N N . LYS A 1 99 ? 10.982 -16.400 -2.364 1.00 58.00 99 LYS A N 1
ATOM 810 C CA . LYS A 1 99 ? 11.583 -17.715 -2.626 1.00 58.00 99 LYS A CA 1
ATOM 811 C C . LYS A 1 99 ? 13.000 -17.867 -2.070 1.00 58.00 99 LYS A C 1
ATOM 813 O O . LYS A 1 99 ? 13.553 -18.960 -2.186 1.00 58.00 99 LYS A O 1
ATOM 818 N N . SER A 1 100 ? 13.591 -16.786 -1.563 1.00 48.00 100 SER A N 1
ATOM 819 C CA . SER A 1 100 ? 14.971 -16.738 -1.077 1.00 48.00 100 SER A CA 1
ATOM 820 C C . SER A 1 100 ? 15.034 -16.820 0.439 1.00 48.00 100 SER A C 1
ATOM 822 O O . SER A 1 100 ? 16.113 -17.243 0.907 1.00 48.00 100 SER A O 1
#

Foldseek 3Di:
DVVVVVVVLVVVLVVLLVQLVVLLVVLVVLLVVLQVDDDLVVLLVSLVSNVVSNVSSVVSCVVNVHDCVVCVVPGDDSVPDHDPPSVVSSVVSVVVVVVD

Secondary structure (DSSP, 8-state):
-HHHHHHHHHHHHHHHHHHHHHHHHHHHHHHHHHHH---HHHHHHHHHHHHHHHHHHHHHHHHTT--THHHHHHS--TTTSS-HHHHHHHHHHHHHHHT-

pLDDT: mean 78.13, std 13.97, range [40.94, 95.5]

Sequence (100 aa):
MLKFISNIFKSKNKKIEEEAFLYLQKVSSISKQIAAEKNVTKLSNLAFSLKKNYELAINLFKEIDYDMSQIEKAYFDPQKTLSADNYKKVESILKNFEKS